Protein AF-A0A376YKT1-F1 (afdb_monomer)

Organism: Escherichia coli (NCBI:txid562)

pLDDT: mean 90.9, std 5.09, range [64.75, 98.0]

Radius of gyration: 18.44 Å; Cα contacts (8 Å, |Δi|>4): 113; chains: 1; bounding box: 49×29×47 Å

Secondary structure (DSSP, 8-state):
-PEEEEETTEEEEE---TTSSSS-HHHHHHHHHT-SSSS-S---------SS-EE---SBTTS-SS------PPPP-PPPPGGGHHHHHHHHHHHHHHHHHHHHHHHHHHHHHHHHHHH-

Solvent-accessible surface area (backbone atoms only — not comparable to full-atom values): 7480 Å² total; per-residue (Å²): 66,42,34,76,36,87,48,94,59,29,56,17,35,29,51,40,60,67,91,73,29,72,55,64,56,64,62,53,50,50,52,45,53,61,29,54,93,90,55,59,71,52,84,76,81,87,89,85,82,61,83,89,42,71,46,71,54,85,57,50,80,87,58,62,100,80,64,88,81,76,91,74,79,83,86,81,81,80,80,68,58,81,94,43,39,70,60,50,56,53,48,55,52,52,50,52,53,49,38,53,52,50,52,52,52,46,51,50,51,53,52,52,52,53,53,51,66,74,76,106

Structure (mmCIF, N/CA/C/O backbone):
data_AF-A0A376YKT1-F1
#
_entry.id   AF-A0A376YKT1-F1
#
loop_
_atom_si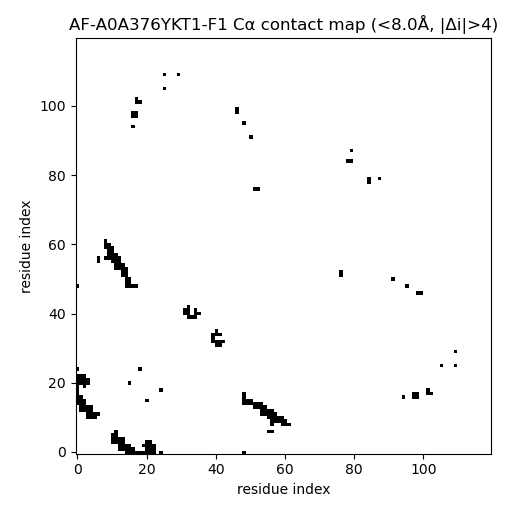te.group_PDB
_atom_site.id
_atom_site.type_symbol
_atom_site.label_atom_id
_atom_site.label_alt_id
_atom_site.label_comp_id
_atom_site.label_asym_id
_atom_site.label_entity_id
_atom_site.label_seq_id
_atom_site.pdbx_PDB_ins_code
_atom_site.Cartn_x
_atom_site.Cartn_y
_atom_site.Cartn_z
_atom_site.occupancy
_atom_site.B_iso_or_equiv
_atom_site.auth_seq_id
_atom_site.auth_comp_id
_atom_site.auth_asym_id
_atom_site.auth_atom_id
_atom_site.pdbx_PDB_model_num
ATOM 1 N N . MET A 1 1 ? 1.817 3.657 -1.345 1.00 64.75 1 MET A N 1
ATOM 2 C CA . MET A 1 1 ? 0.581 3.108 -1.975 1.00 64.75 1 MET A CA 1
ATOM 3 C C . MET A 1 1 ? 0.350 3.832 -3.285 1.00 64.75 1 MET A C 1
ATOM 5 O O . MET A 1 1 ? 0.487 5.041 -3.249 1.00 64.75 1 MET A O 1
ATOM 9 N N . PRO A 1 2 ? 0.062 3.150 -4.402 1.00 83.06 2 PRO A N 1
ATOM 10 C CA . PRO A 1 2 ? 0.550 3.561 -5.716 1.00 83.06 2 PRO A CA 1
ATOM 11 C C . PRO A 1 2 ? -0.113 4.815 -6.308 1.00 83.06 2 PRO A C 1
ATOM 13 O O . PRO A 1 2 ? -1.249 5.160 -5.980 1.00 83.06 2 PRO A O 1
ATOM 16 N N . LEU A 1 3 ? 0.622 5.465 -7.211 1.00 90.56 3 LEU A N 1
ATOM 17 C CA . LEU A 1 3 ? 0.141 6.518 -8.106 1.00 90.56 3 LEU A CA 1
ATOM 18 C C . LEU A 1 3 ? -0.480 5.879 -9.347 1.00 90.56 3 LEU A C 1
ATOM 20 O O . LEU A 1 3 ? 0.170 5.069 -10.014 1.00 90.56 3 LEU A O 1
ATOM 24 N N . ILE A 1 4 ? -1.712 6.253 -9.670 1.00 92.06 4 ILE A N 1
ATOM 25 C CA . ILE A 1 4 ? -2.433 5.767 -10.844 1.00 92.06 4 ILE A CA 1
ATOM 26 C C . ILE A 1 4 ? -1.914 6.498 -12.081 1.00 92.06 4 ILE A C 1
ATOM 28 O O . ILE A 1 4 ? -1.838 7.726 -12.133 1.00 92.06 4 ILE A O 1
ATOM 32 N N . VAL A 1 5 ? -1.582 5.730 -13.114 1.00 92.62 5 VAL A N 1
ATOM 33 C CA . VAL A 1 5 ? -1.104 6.245 -14.396 1.00 92.62 5 VAL A CA 1
ATOM 34 C C . VAL A 1 5 ? -2.133 5.909 -15.463 1.00 92.62 5 VAL A C 1
ATOM 36 O O . VAL A 1 5 ? -2.469 4.746 -15.674 1.00 92.62 5 VAL A O 1
ATOM 39 N N . LYS A 1 6 ? -2.640 6.937 -16.150 1.00 92.19 6 LYS A N 1
ATOM 40 C CA . LYS A 1 6 ? -3.490 6.731 -17.325 1.00 92.19 6 LYS A CA 1
ATOM 41 C C . LYS A 1 6 ? -2.645 6.208 -18.476 1.00 92.19 6 LYS A C 1
ATOM 43 O O . LYS A 1 6 ? -1.661 6.840 -18.857 1.00 92.19 6 LYS A O 1
ATOM 48 N N . GLU A 1 7 ? -3.072 5.092 -19.039 1.00 91.12 7 GLU A N 1
ATOM 49 C CA . GLU A 1 7 ? -2.452 4.462 -20.197 1.00 91.12 7 GLU A CA 1
ATOM 50 C C . GLU A 1 7 ? -3.487 4.288 -21.305 1.00 91.12 7 GLU A C 1
ATOM 52 O O . GLU A 1 7 ? -4.664 4.619 -21.145 1.00 91.12 7 GLU A O 1
ATOM 57 N N . GLN A 1 8 ? -3.050 3.817 -22.470 1.00 90.50 8 GLN A N 1
ATOM 58 C CA . GLN A 1 8 ? -3.960 3.600 -23.584 1.00 90.50 8 GLN A CA 1
ATOM 59 C C . GLN A 1 8 ? -4.962 2.492 -23.232 1.00 90.50 8 GLN A C 1
ATOM 61 O O . GLN A 1 8 ? -4.596 1.324 -23.150 1.00 90.50 8 GLN A O 1
ATOM 66 N N . GLY A 1 9 ? -6.224 2.881 -23.040 1.00 88.88 9 GLY A N 1
ATOM 67 C CA . GLY A 1 9 ? -7.338 1.967 -22.795 1.00 88.88 9 GLY A CA 1
ATOM 68 C C . GLY A 1 9 ? -7.410 1.392 -21.380 1.00 88.88 9 GLY A C 1
ATOM 69 O O . GLY A 1 9 ? -8.208 0.490 -21.170 1.00 88.88 9 GLY A O 1
ATOM 70 N N . GLY A 1 10 ? -6.609 1.865 -20.418 1.00 91.75 10 GLY A N 1
ATOM 71 C CA . GLY A 1 10 ? -6.612 1.319 -19.058 1.00 91.75 10 GLY A CA 1
ATOM 72 C C . GLY A 1 10 ? -5.809 2.132 -18.040 1.00 91.75 10 GLY A C 1
ATOM 73 O O . GLY A 1 10 ? -5.330 3.236 -18.317 1.00 91.75 10 GLY A O 1
ATOM 74 N N . LEU A 1 11 ? -5.671 1.575 -16.833 1.00 91.62 11 LEU A N 1
ATOM 75 C CA . LEU A 1 11 ? -4.965 2.199 -15.711 1.00 91.62 11 LEU A CA 1
ATOM 76 C C . LEU A 1 11 ? -3.780 1.335 -15.270 1.00 91.62 11 LEU A C 1
ATOM 78 O O . LEU A 1 11 ? -3.964 0.236 -14.746 1.00 91.62 11 LEU A O 1
ATOM 82 N N . GLY A 1 12 ? -2.573 1.857 -15.471 1.00 91.88 12 GLY A N 1
ATOM 83 C CA . GLY A 1 12 ? -1.356 1.348 -14.851 1.00 91.88 12 GLY A CA 1
ATOM 84 C C . GLY A 1 12 ? -1.114 2.012 -13.500 1.00 91.88 12 GLY A C 1
ATOM 85 O O . GLY A 1 12 ? -1.881 2.872 -13.048 1.00 91.88 12 GLY A O 1
ATOM 86 N N . HIS A 1 13 ? -0.027 1.636 -12.836 1.00 91.50 13 HIS A N 1
ATOM 87 C CA . HIS A 1 13 ? 0.363 2.274 -11.591 1.00 91.50 13 HIS A CA 1
ATOM 88 C C . HIS A 1 13 ? 1.868 2.242 -11.333 1.00 91.50 13 HIS A C 1
ATOM 90 O O . HIS A 1 13 ? 2.598 1.376 -11.810 1.00 91.50 13 HIS A O 1
ATOM 96 N N . LYS A 1 14 ? 2.334 3.210 -10.545 1.00 90.81 14 LYS A N 1
ATOM 97 C CA . LYS A 1 14 ? 3.717 3.294 -10.064 1.00 90.81 14 LYS A CA 1
ATOM 98 C C . LYS A 1 14 ? 3.737 3.228 -8.553 1.00 90.81 14 LYS A C 1
ATOM 100 O O . LYS A 1 14 ? 2.876 3.816 -7.894 1.00 90.81 14 LYS A O 1
ATOM 105 N N . ALA A 1 15 ? 4.730 2.549 -7.999 1.00 88.19 15 ALA A N 1
ATOM 106 C CA . ALA A 1 15 ? 4.967 2.632 -6.574 1.00 88.19 15 ALA A CA 1
ATOM 107 C C . ALA A 1 15 ? 5.354 4.061 -6.182 1.00 88.19 15 ALA A C 1
ATOM 109 O O . ALA A 1 15 ? 5.986 4.806 -6.934 1.00 88.19 15 ALA A O 1
ATOM 110 N N . CYS A 1 16 ? 4.924 4.453 -4.991 1.00 88.38 16 CYS A N 1
ATOM 111 C CA . CYS A 1 16 ? 5.271 5.728 -4.399 1.00 88.38 16 CYS A CA 1
ATOM 112 C C . CYS A 1 16 ? 5.225 5.621 -2.877 1.00 88.38 16 CYS A C 1
ATOM 114 O O . CYS A 1 16 ? 4.568 4.732 -2.313 1.00 88.38 16 CYS A O 1
ATOM 116 N N . ILE A 1 17 ? 5.867 6.598 -2.243 1.00 90.38 17 ILE A N 1
ATOM 117 C CA . ILE A 1 17 ? 5.936 6.734 -0.791 1.00 90.38 17 ILE A CA 1
ATOM 118 C C . ILE A 1 17 ? 4.526 6.837 -0.198 1.00 90.38 17 ILE A C 1
ATOM 120 O O . ILE A 1 17 ? 3.631 7.471 -0.774 1.00 90.38 17 ILE A O 1
ATOM 124 N N . SER A 1 18 ? 4.312 6.213 0.961 1.00 90.12 18 SER A N 1
ATOM 125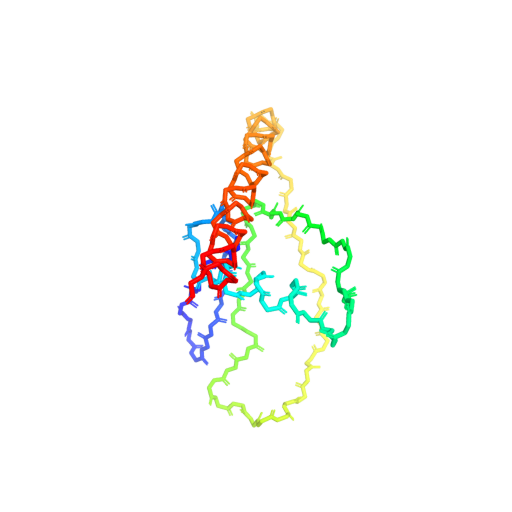 C CA . SER A 1 18 ? 3.058 6.331 1.710 1.00 90.12 18 SER A CA 1
ATOM 126 C C . SER A 1 18 ? 2.625 7.784 1.907 1.00 90.12 18 SER A C 1
ATOM 128 O O . SER A 1 18 ? 3.406 8.654 2.290 1.00 90.12 18 SER A O 1
ATOM 130 N N . GLY A 1 19 ? 1.343 8.037 1.638 1.00 87.81 19 GLY A N 1
ATOM 131 C CA . GLY A 1 19 ? 0.734 9.365 1.704 1.00 87.81 19 GLY A CA 1
ATOM 132 C C . GLY A 1 19 ? 0.859 10.216 0.438 1.00 87.81 19 GLY A C 1
ATOM 133 O O . GLY A 1 19 ? 0.310 11.312 0.430 1.00 87.81 19 GLY A O 1
ATOM 134 N N . GLN A 1 20 ? 1.544 9.746 -0.612 1.00 90.31 20 GLN A N 1
ATOM 135 C CA . GLN A 1 20 ? 1.711 10.505 -1.863 1.00 90.31 20 GLN A CA 1
ATOM 136 C C . GLN A 1 20 ? 0.939 9.946 -3.064 1.00 90.31 20 GLN A C 1
ATOM 138 O O . GLN A 1 20 ? 0.915 10.596 -4.104 1.00 90.31 20 GLN A O 1
ATOM 143 N N . GLY A 1 21 ? 0.351 8.756 -2.949 1.00 90.19 21 GLY A N 1
ATOM 144 C CA . GLY A 1 21 ? -0.399 8.136 -4.041 1.00 90.19 21 GLY A CA 1
ATOM 145 C C . GLY A 1 21 ? -1.899 8.364 -3.964 1.00 90.19 21 GLY A C 1
ATOM 146 O O . GLY A 1 21 ? -2.402 9.044 -3.070 1.00 90.19 21 GLY A O 1
ATOM 147 N N . ASP A 1 22 ? -2.614 7.731 -4.888 1.00 91.81 22 ASP A N 1
ATOM 148 C CA . ASP A 1 22 ? -4.050 7.955 -5.089 1.00 91.81 22 ASP A CA 1
ATOM 149 C C . ASP A 1 22 ? -4.932 7.019 -4.254 1.00 91.81 22 ASP A C 1
ATOM 151 O O . ASP A 1 22 ? -6.154 7.167 -4.205 1.00 91.81 22 ASP A O 1
ATOM 155 N N . MET A 1 23 ? -4.334 6.031 -3.584 1.00 88.31 23 MET A N 1
ATOM 156 C CA . MET A 1 23 ? -5.090 5.107 -2.747 1.00 88.31 23 MET A CA 1
ATOM 157 C C . MET A 1 23 ? -5.693 5.838 -1.535 1.00 88.31 23 MET A C 1
ATOM 159 O O . MET A 1 23 ? -4.950 6.481 -0.786 1.00 88.31 23 MET A O 1
ATOM 163 N N . PRO A 1 24 ? -6.996 5.657 -1.241 1.00 92.88 24 PRO A N 1
ATOM 164 C CA . PRO A 1 24 ? -7.633 6.199 -0.043 1.00 92.88 24 PRO A CA 1
ATOM 165 C C . PRO A 1 24 ? -7.230 5.392 1.206 1.00 92.88 24 PRO A C 1
ATOM 167 O O . PRO A 1 24 ? -8.047 4.716 1.831 1.00 92.88 24 PRO A O 1
ATOM 170 N N . PHE A 1 25 ? -5.946 5.449 1.570 1.00 92.62 25 PHE A N 1
ATOM 171 C CA . PHE A 1 25 ? -5.313 4.545 2.533 1.00 92.62 25 PHE A CA 1
ATOM 172 C C . PHE A 1 25 ? -5.988 4.554 3.907 1.00 92.62 25 PHE A C 1
ATOM 174 O O . PHE A 1 25 ? -6.272 3.493 4.453 1.00 92.62 25 PHE A O 1
ATOM 181 N N . LYS A 1 26 ? -6.308 5.737 4.447 1.00 95.00 26 LYS A N 1
ATOM 182 C CA . LYS A 1 26 ? -7.019 5.854 5.727 1.00 95.00 26 LYS A CA 1
ATOM 183 C C . LYS A 1 26 ? -8.375 5.151 5.682 1.00 95.00 26 LYS A C 1
ATOM 185 O O . LYS A 1 26 ? -8.669 4.379 6.581 1.00 95.00 26 LYS A O 1
ATOM 190 N N . ALA A 1 27 ? -9.175 5.393 4.642 1.00 95.62 27 ALA A N 1
ATOM 191 C CA . ALA A 1 27 ? -10.495 4.780 4.518 1.00 95.62 27 ALA A CA 1
ATOM 192 C C . ALA A 1 27 ? -10.391 3.254 4.395 1.00 95.62 27 ALA A C 1
ATOM 194 O O . ALA A 1 27 ? -11.110 2.535 5.080 1.00 95.62 27 ALA A O 1
ATOM 195 N N . LEU A 1 28 ? -9.460 2.761 3.571 1.00 93.75 28 LEU A N 1
ATOM 196 C CA . LEU A 1 28 ? -9.184 1.330 3.446 1.00 93.75 28 LEU A CA 1
ATOM 197 C C . LEU A 1 28 ? -8.794 0.715 4.797 1.00 93.75 28 LEU A C 1
ATOM 199 O O . LEU A 1 28 ? -9.387 -0.276 5.213 1.00 93.75 28 LEU A O 1
ATOM 203 N N . LEU A 1 29 ? -7.826 1.316 5.493 1.00 93.25 29 LEU A N 1
ATOM 204 C CA . LEU A 1 29 ? -7.345 0.821 6.779 1.00 93.25 29 LEU A CA 1
ATOM 205 C C . LEU A 1 29 ? -8.445 0.850 7.849 1.00 93.25 29 LEU A C 1
ATOM 207 O O . LEU A 1 29 ? -8.5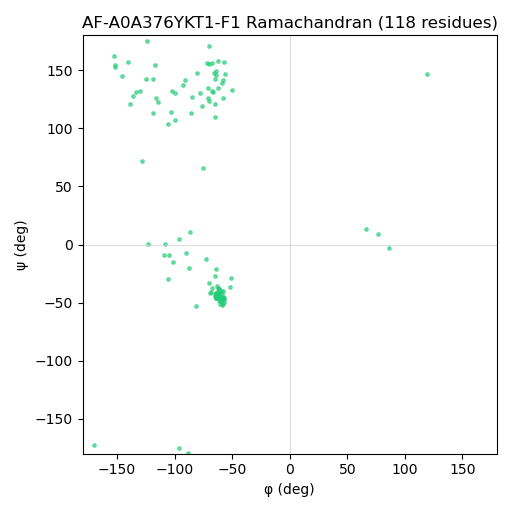73 -0.115 8.595 1.00 93.25 29 LEU A O 1
ATOM 211 N N . THR A 1 30 ? -9.271 1.901 7.895 1.00 94.44 30 THR A N 1
ATOM 212 C CA . THR A 1 30 ? -10.443 1.957 8.781 1.00 94.44 30 THR A CA 1
ATOM 213 C C . THR A 1 30 ? -11.386 0.787 8.518 1.00 94.44 30 THR A C 1
ATOM 215 O O . THR A 1 30 ? -11.747 0.088 9.459 1.00 94.44 30 THR A O 1
ATOM 218 N N . HIS A 1 31 ? -11.748 0.527 7.257 1.00 94.25 31 HIS A N 1
ATOM 219 C CA . HIS A 1 31 ? -12.637 -0.589 6.925 1.00 94.25 31 HIS A CA 1
ATOM 220 C C . HIS A 1 31 ? -12.038 -1.951 7.292 1.00 94.25 31 HIS A C 1
ATOM 222 O O . HIS A 1 31 ? -12.769 -2.812 7.761 1.00 94.25 31 HIS A O 1
ATOM 228 N N . LEU A 1 32 ? -10.727 -2.147 7.115 1.00 93.44 32 LEU A N 1
ATOM 229 C CA . LEU A 1 32 ? -10.053 -3.393 7.496 1.00 93.44 32 LEU A CA 1
ATOM 230 C C . LEU A 1 32 ? -10.010 -3.597 9.015 1.00 93.44 32 LEU A C 1
ATOM 232 O O . LEU A 1 32 ? -10.217 -4.710 9.484 1.00 93.44 32 LEU A O 1
ATOM 236 N N . ILE A 1 33 ? -9.747 -2.539 9.787 1.00 91.38 33 ILE A N 1
ATOM 237 C CA . ILE A 1 33 ? -9.726 -2.601 11.259 1.00 91.38 33 ILE A CA 1
ATOM 238 C C . ILE A 1 33 ? -11.127 -2.868 11.815 1.00 91.38 33 ILE A C 1
ATOM 240 O O . ILE A 1 33 ? -11.271 -3.594 12.794 1.00 91.38 33 ILE A O 1
ATOM 244 N N . CYS A 1 34 ? -12.148 -2.286 11.189 1.00 92.38 34 CYS A N 1
ATOM 245 C CA . CYS A 1 34 ? -13.553 -2.499 11.525 1.00 92.38 34 CYS A CA 1
ATOM 246 C C . CYS A 1 34 ? -14.159 -3.719 10.814 1.00 92.38 34 CYS A C 1
ATOM 248 O O . CYS A 1 34 ? -15.378 -3.872 10.809 1.00 92.38 34 CYS A O 1
ATOM 250 N N . LEU A 1 35 ? -13.337 -4.559 10.180 1.00 93.50 35 LEU A N 1
ATOM 251 C CA . LEU A 1 35 ? -13.803 -5.800 9.584 1.00 93.50 35 LEU A CA 1
ATOM 252 C C . LEU A 1 35 ? -14.029 -6.820 10.704 1.00 93.50 35 LEU A C 1
ATOM 254 O O . LEU A 1 35 ? -13.080 -7.167 11.404 1.00 93.50 35 LEU A O 1
ATOM 258 N N . GLY A 1 36 ? -15.261 -7.299 10.846 1.00 92.81 36 GLY A N 1
ATOM 259 C CA . GLY A 1 36 ? -15.686 -8.219 11.904 1.00 92.81 36 GLY A CA 1
ATOM 260 C C . GLY A 1 36 ? -16.781 -7.607 12.780 1.00 92.81 36 GLY A C 1
ATOM 261 O O . GLY A 1 36 ? -16.823 -6.393 12.965 1.00 92.81 36 GLY A O 1
ATOM 262 N N . ASP A 1 37 ? -17.689 -8.448 13.278 1.00 90.69 37 ASP A N 1
ATOM 263 C CA . ASP A 1 37 ? -18.868 -7.993 14.026 1.00 90.69 37 ASP A CA 1
ATOM 264 C C . ASP A 1 37 ? -18.531 -7.693 15.498 1.00 90.69 37 ASP A C 1
ATOM 266 O O . ASP A 1 37 ? -18.786 -6.592 15.985 1.00 90.69 37 ASP A O 1
ATOM 270 N N . ASP A 1 38 ? -17.916 -8.657 16.193 1.00 92.56 38 ASP A N 1
ATOM 271 C CA . ASP A 1 38 ? -17.591 -8.558 17.626 1.00 92.56 38 ASP A CA 1
ATOM 272 C C . ASP A 1 38 ? -16.094 -8.320 17.894 1.00 92.56 38 ASP A C 1
ATOM 274 O O . ASP A 1 38 ? -15.715 -7.713 18.899 1.00 92.56 38 ASP A O 1
ATOM 278 N N . GLU A 1 39 ? -15.227 -8.807 17.004 1.00 90.50 39 GLU A N 1
ATOM 279 C CA . GLU A 1 39 ? -13.771 -8.738 17.132 1.00 90.50 39 GLU A CA 1
ATOM 280 C C . GLU A 1 39 ? -13.095 -8.444 15.782 1.00 90.50 39 GLU A C 1
ATOM 282 O O . GLU A 1 39 ? -13.672 -8.735 14.732 1.00 90.50 39 GLU A O 1
ATOM 287 N N . PRO A 1 40 ? -11.866 -7.887 15.775 1.00 89.12 40 PRO A N 1
ATOM 288 C CA . PRO A 1 40 ? -11.160 -7.601 14.533 1.00 89.12 40 PRO A CA 1
ATOM 289 C C . PRO A 1 40 ? -10.821 -8.885 13.771 1.00 89.12 40 PRO A C 1
ATOM 291 O O . PRO A 1 40 ? -10.051 -9.721 14.243 1.00 89.12 40 PRO A O 1
ATOM 294 N N . GLN A 1 41 ? -11.314 -9.001 12.542 1.00 94.31 41 GLN A N 1
ATOM 295 C CA . GLN A 1 41 ? -10.941 -10.070 11.618 1.00 94.31 41 GLN A CA 1
ATOM 296 C C . GLN A 1 41 ? -9.496 -9.902 11.119 1.00 94.31 41 GLN A C 1
ATOM 298 O O . GLN A 1 41 ? -8.792 -10.885 10.883 1.00 94.31 41 GLN A O 1
ATOM 303 N N . VAL A 1 42 ? -9.033 -8.656 10.964 1.00 91.12 42 VAL A N 1
ATOM 304 C CA . VAL A 1 42 ? -7.648 -8.337 10.591 1.00 91.12 42 VAL A CA 1
ATOM 305 C C . VAL A 1 42 ? -6.867 -7.945 11.841 1.00 91.12 42 VAL A C 1
ATOM 307 O O . VAL A 1 42 ? -7.033 -6.856 12.385 1.00 91.12 42 VAL A O 1
ATOM 310 N N . THR A 1 43 ? -5.979 -8.831 12.289 1.00 89.44 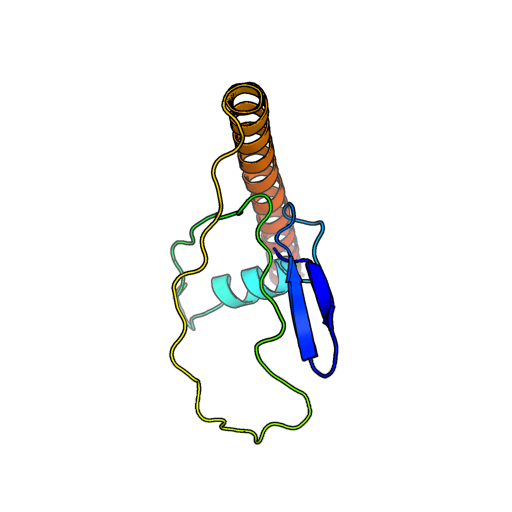43 THR A N 1
ATOM 311 C CA . THR A 1 43 ? -5.189 -8.649 13.522 1.00 89.44 43 THR A CA 1
ATOM 312 C C . THR A 1 43 ? -3.750 -8.197 13.270 1.00 89.44 43 THR A C 1
ATOM 314 O O . THR A 1 43 ? -3.077 -7.721 14.183 1.00 89.44 43 THR A O 1
ATOM 317 N N . ALA A 1 44 ? -3.276 -8.309 12.028 1.00 90.75 44 ALA A N 1
ATOM 318 C CA . ALA A 1 44 ? -1.965 -7.851 11.591 1.00 90.75 44 ALA A CA 1
ATOM 319 C C . ALA A 1 44 ? -1.995 -7.485 10.103 1.00 90.75 44 ALA A C 1
ATOM 321 O O . ALA A 1 44 ? -2.776 -8.039 9.331 1.00 90.75 44 ALA A O 1
ATOM 322 N N . TYR A 1 45 ? -1.115 -6.573 9.699 1.00 88.81 45 TYR A N 1
ATOM 323 C CA . TYR A 1 45 ? -0.858 -6.257 8.298 1.00 88.81 45 TYR A CA 1
ATOM 324 C C . TYR A 1 45 ? 0.616 -5.893 8.109 1.00 88.81 45 TYR A C 1
ATOM 326 O O . TYR A 1 45 ? 1.246 -5.317 8.999 1.00 88.81 45 TYR A O 1
ATOM 334 N N . GLY A 1 46 ? 1.166 -6.275 6.957 1.00 91.12 46 GLY A N 1
ATOM 335 C CA . GLY A 1 46 ? 2.526 -5.935 6.552 1.00 91.12 46 GLY A CA 1
ATOM 336 C C . GLY A 1 46 ? 2.599 -4.524 5.977 1.00 91.12 46 GLY A C 1
ATOM 337 O O . GLY A 1 46 ? 1.648 -4.042 5.362 1.00 91.12 46 GLY A O 1
ATOM 338 N N . LEU A 1 47 ? 3.735 -3.866 6.191 1.00 91.12 47 LEU A N 1
ATOM 339 C CA . LEU A 1 47 ? 4.076 -2.614 5.530 1.00 91.12 47 LEU A CA 1
ATOM 340 C C . LEU A 1 47 ? 5.080 -2.924 4.429 1.00 91.12 47 LEU A C 1
ATOM 342 O O . LEU A 1 47 ? 6.194 -3.352 4.721 1.00 91.12 47 LEU A O 1
ATOM 346 N N . GLU A 1 48 ? 4.664 -2.729 3.183 1.00 88.44 48 GLU A N 1
ATOM 347 C CA . GLU A 1 48 ? 5.492 -2.986 2.009 1.00 88.44 48 GLU A CA 1
ATOM 348 C C . GLU A 1 48 ? 5.463 -1.767 1.090 1.00 88.44 48 GLU A C 1
ATOM 350 O O . GLU A 1 48 ? 4.406 -1.188 0.827 1.00 88.44 48 GLU A O 1
ATOM 355 N N . GLU A 1 49 ? 6.642 -1.347 0.645 1.00 87.06 49 GLU A N 1
ATOM 356 C CA . GLU A 1 49 ? 6.840 -0.312 -0.363 1.00 87.06 49 GLU A CA 1
ATOM 357 C C . GLU A 1 49 ? 7.965 -0.758 -1.291 1.00 87.06 49 GLU A C 1
ATOM 359 O O . GLU A 1 49 ? 9.090 -0.991 -0.853 1.00 87.06 49 GLU A O 1
ATOM 364 N N . GLU A 1 50 ? 7.655 -0.872 -2.579 1.00 83.12 50 GLU A N 1
ATOM 365 C CA . G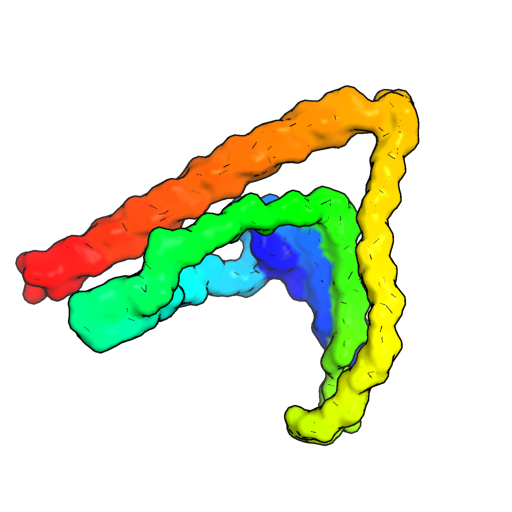LU A 1 50 ? 8.657 -1.136 -3.602 1.00 83.12 50 GLU A CA 1
ATOM 366 C C . GLU A 1 50 ? 9.208 0.175 -4.163 1.00 83.12 50 GLU A C 1
ATOM 368 O O . GLU A 1 50 ? 8.477 1.145 -4.373 1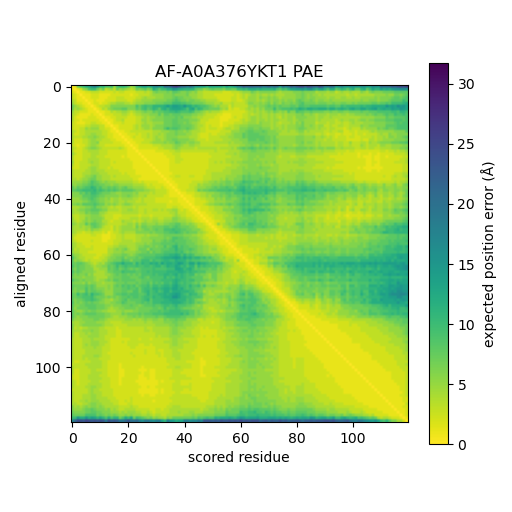.00 83.12 50 GLU A O 1
ATOM 373 N N . VAL A 1 51 ? 10.510 0.203 -4.436 1.00 82.62 51 VAL A N 1
ATOM 374 C CA . VAL A 1 51 ? 11.177 1.364 -5.029 1.00 82.62 51 VAL A CA 1
ATOM 375 C C . VAL A 1 51 ? 11.343 1.125 -6.526 1.00 82.62 51 VAL A C 1
ATOM 377 O O . VAL A 1 51 ? 11.833 0.076 -6.940 1.00 82.62 51 VAL A O 1
ATOM 380 N N . ASP A 1 52 ? 10.944 2.119 -7.321 1.00 81.06 52 ASP A N 1
ATOM 381 C CA . ASP A 1 52 ? 10.987 2.123 -8.792 1.00 81.06 52 ASP A CA 1
ATOM 382 C C . ASP A 1 52 ? 10.057 1.105 -9.481 1.00 81.06 52 ASP A C 1
ATOM 384 O O . ASP A 1 52 ? 10.151 0.894 -10.691 1.00 81.06 52 ASP A O 1
ATOM 388 N N . TYR A 1 53 ? 9.111 0.515 -8.743 1.00 86.25 53 TYR A N 1
ATOM 389 C CA . TYR A 1 53 ? 8.139 -0.412 -9.317 1.00 86.25 53 TYR A CA 1
ATOM 390 C C . TYR A 1 53 ? 7.122 0.301 -10.215 1.00 86.25 53 TYR A C 1
ATOM 392 O O . TYR A 1 53 ? 6.525 1.323 -9.854 1.00 86.25 53 TYR A O 1
ATOM 400 N N . TYR A 1 54 ? 6.888 -0.292 -11.381 1.00 88.25 54 TYR A N 1
ATOM 401 C CA . TYR A 1 54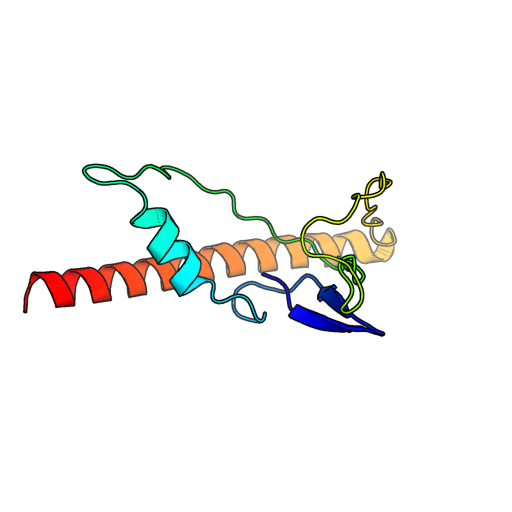 ? 5.855 0.096 -12.327 1.00 88.25 54 TYR A CA 1
ATOM 402 C C . TYR A 1 54 ? 5.105 -1.148 -12.797 1.00 88.25 54 TYR A C 1
ATOM 404 O O . TYR A 1 54 ? 5.712 -2.128 -13.228 1.00 88.25 54 TYR A O 1
ATOM 412 N N . ALA A 1 55 ? 3.779 -1.068 -12.760 1.00 88.44 55 ALA A N 1
ATOM 413 C CA . ALA A 1 55 ? 2.885 -2.046 -13.348 1.00 88.44 55 ALA A CA 1
ATOM 414 C C . ALA A 1 55 ? 2.072 -1.381 -14.467 1.00 88.44 55 ALA A C 1
ATOM 416 O O . ALA A 1 55 ? 1.417 -0.365 -14.211 1.00 88.44 55 ALA A O 1
ATOM 417 N N . PRO A 1 56 ? 2.071 -1.942 -15.687 1.00 89.50 56 PRO A N 1
ATOM 418 C CA . PRO A 1 56 ? 1.254 -1.425 -16.777 1.00 89.50 56 PRO A CA 1
ATOM 419 C C . PRO A 1 56 ? -0.236 -1.687 -16.540 1.00 89.50 56 PRO A C 1
ATOM 421 O O . PRO A 1 56 ? -0.630 -2.434 -15.636 1.00 89.50 56 PRO A O 1
ATOM 424 N N . ALA A 1 57 ? -1.072 -1.093 -17.389 1.00 90.56 57 ALA A N 1
ATOM 425 C CA . ALA A 1 57 ? -2.481 -1.434 -17.447 1.00 90.56 57 ALA A CA 1
ATOM 426 C C . ALA A 1 57 ? -2.661 -2.928 -17.757 1.00 90.56 57 ALA A C 1
ATOM 428 O O . ALA A 1 57 ? -2.132 -3.473 -18.725 1.00 90.56 57 ALA A O 1
ATOM 429 N N . PHE A 1 58 ? -3.424 -3.590 -16.894 1.00 87.00 58 PHE A N 1
ATOM 430 C CA . PHE A 1 58 ? -3.713 -5.022 -16.974 1.00 87.00 58 PHE A CA 1
ATOM 431 C C . PHE A 1 58 ? -5.207 -5.333 -17.044 1.00 87.00 58 PHE A C 1
ATOM 433 O O . PHE A 1 58 ? -5.586 -6.506 -17.051 1.00 87.00 58 PHE A O 1
ATOM 440 N N . ARG A 1 59 ? -6.015 -4.276 -17.030 1.00 87.62 59 ARG A N 1
ATOM 441 C CA . ARG A 1 59 ? -7.457 -4.263 -17.191 1.00 87.62 59 ARG A CA 1
ATOM 442 C C . ARG A 1 59 ? -7.766 -3.115 -18.140 1.00 87.62 59 ARG A C 1
ATOM 444 O O . ARG A 1 59 ? -7.292 -2.000 -17.891 1.00 87.62 59 ARG A O 1
ATOM 451 N N . PHE A 1 60 ? -8.522 -3.396 -19.189 1.00 90.00 60 PHE A N 1
ATOM 452 C CA . PHE A 1 60 ? -8.826 -2.426 -20.234 1.00 90.00 60 PHE A CA 1
ATOM 453 C C . PHE A 1 60 ? -10.325 -2.130 -20.308 1.00 90.00 60 PHE A C 1
ATOM 455 O O . PHE A 1 60 ? -11.158 -2.920 -19.866 1.00 90.00 60 PHE A O 1
ATOM 462 N N . GLU A 1 61 ? -10.65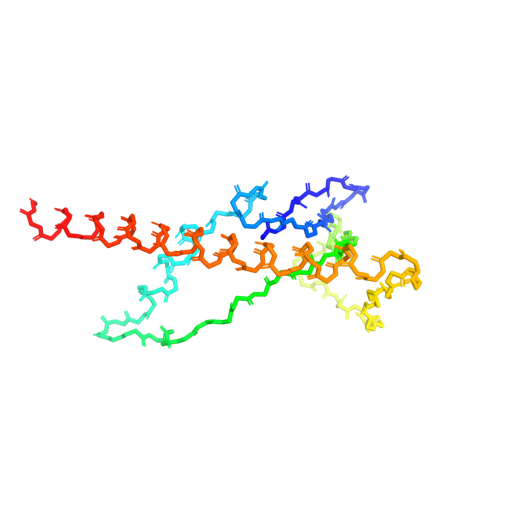8 -0.944 -20.814 1.00 89.81 61 GLU A N 1
ATOM 463 C CA . GLU A 1 61 ? -12.029 -0.424 -20.891 1.00 89.81 61 GLU A CA 1
ATOM 464 C C . GLU A 1 61 ? -12.944 -1.257 -21.804 1.00 89.81 61 GLU A C 1
ATOM 466 O O . GLU A 1 61 ? -14.163 -1.195 -21.665 1.00 89.81 61 GLU A O 1
ATOM 471 N N . ASP A 1 62 ? -12.371 -2.028 -22.729 1.00 91.12 62 ASP A N 1
ATOM 472 C CA . ASP A 1 62 ? -13.072 -2.850 -23.716 1.00 91.12 62 ASP A CA 1
ATOM 473 C C . ASP A 1 62 ? -13.244 -4.321 -23.299 1.00 91.12 62 ASP A C 1
ATOM 475 O O . ASP A 1 62 ? -13.757 -5.126 -24.076 1.00 91.12 62 ASP A O 1
ATOM 479 N N . GLU A 1 63 ? -12.846 -4.690 -22.081 1.00 89.38 63 GLU A N 1
ATOM 480 C CA . GLU A 1 63 ? -12.960 -6.062 -21.593 1.00 89.38 63 GLU A CA 1
ATOM 481 C C . GLU A 1 63 ? -14.276 -6.322 -20.829 1.00 89.38 63 GLU A C 1
ATOM 483 O O . GLU A 1 63 ? -14.657 -5.561 -19.939 1.00 89.38 63 GLU A O 1
ATOM 488 N N . ASP A 1 64 ? -14.913 -7.471 -21.091 1.00 91.06 64 ASP A N 1
ATOM 489 C CA . ASP A 1 64 ? -16.115 -7.950 -20.382 1.00 91.06 64 ASP A CA 1
ATOM 490 C C . ASP A 1 64 ? -15.904 -8.068 -18.865 1.00 91.06 64 ASP A C 1
ATOM 492 O O . ASP A 1 64 ? -14.780 -8.289 -18.416 1.00 91.06 64 ASP A O 1
ATOM 496 N N . ASP A 1 65 ? -16.982 -8.022 -18.070 1.00 89.94 65 ASP A N 1
ATOM 497 C CA . ASP A 1 65 ? -16.967 -8.054 -16.591 1.00 89.94 65 ASP A CA 1
ATOM 498 C C . ASP A 1 65 ? -16.154 -9.205 -15.971 1.00 89.94 65 ASP A C 1
ATOM 500 O O . ASP A 1 65 ? -15.624 -9.070 -14.868 1.00 89.94 65 ASP A O 1
ATOM 504 N N . ASN A 1 66 ? -16.049 -10.338 -16.670 1.00 90.31 66 ASN A N 1
ATOM 505 C CA . ASN A 1 66 ? -15.302 -11.512 -16.226 1.00 90.31 66 ASN A CA 1
ATOM 506 C C . ASN A 1 66 ? -14.324 -11.975 -17.319 1.00 90.31 66 ASN A C 1
ATOM 508 O O . ASN A 1 66 ? -14.576 -12.987 -17.984 1.00 90.31 66 ASN A O 1
ATOM 512 N N . PRO A 1 67 ? -13.232 -11.227 -17.554 1.00 89.50 67 PRO A N 1
ATOM 513 C CA . PRO A 1 67 ? -12.279 -11.555 -18.603 1.00 89.50 67 PRO A CA 1
ATOM 514 C C . PRO A 1 67 ? -11.534 -12.849 -18.263 1.00 89.50 67 PRO A C 1
ATOM 516 O O . PRO A 1 67 ? -11.324 -13.199 -17.098 1.00 89.50 67 PRO A O 1
ATOM 519 N N . TRP A 1 68 ? -11.017 -13.524 -19.284 1.00 88.56 68 TRP A N 1
ATOM 520 C CA . TRP A 1 68 ? -9.965 -14.502 -19.042 1.00 88.56 68 TRP A CA 1
ATOM 521 C C . TRP A 1 68 ? -8.673 -13.776 -18.643 1.00 88.56 68 TRP A C 1
ATOM 523 O O . TRP A 1 68 ? -8.179 -12.935 -19.392 1.00 88.56 68 TRP A O 1
ATOM 533 N N . ILE A 1 69 ? -8.112 -14.104 -17.474 1.00 87.56 69 ILE A N 1
ATOM 534 C CA . ILE A 1 69 ? -6.850 -13.516 -17.007 1.00 87.56 69 ILE A CA 1
ATOM 535 C C . ILE A 1 69 ? -5.681 -14.328 -17.587 1.00 87.56 69 ILE A C 1
ATOM 537 O O . ILE A 1 69 ? -5.505 -15.488 -17.197 1.00 87.56 69 ILE A O 1
ATOM 541 N N . PRO A 1 70 ? -4.860 -13.753 -18.488 1.00 87.31 70 PRO A N 1
ATOM 542 C CA . PRO A 1 70 ? -3.700 -14.449 -19.023 1.00 87.31 70 PRO A CA 1
ATOM 543 C C . PRO A 1 70 ? -2.667 -14.748 -17.943 1.00 87.31 70 PRO A C 1
ATOM 545 O O . PRO A 1 70 ? -2.476 -13.966 -17.011 1.00 87.31 70 PRO A O 1
ATOM 548 N N . TYR A 1 71 ? -1.938 -15.852 -18.119 1.00 88.94 71 TYR A N 1
ATOM 549 C CA . TYR A 1 71 ? -0.739 -16.117 -17.330 1.00 88.94 71 TYR A CA 1
ATOM 550 C C . TYR A 1 71 ? 0.283 -14.990 -17.515 1.00 88.94 71 TYR A C 1
ATOM 552 O O . TYR A 1 71 ? 0.503 -14.516 -18.632 1.00 88.94 71 TYR A O 1
ATOM 560 N N . ARG A 1 72 ? 0.936 -14.589 -16.421 1.00 85.62 72 ARG A N 1
ATOM 561 C CA . ARG A 1 72 ? 1.941 -13.523 -16.411 1.00 85.62 72 ARG A CA 1
ATOM 562 C C . ARG A 1 72 ? 3.243 -14.034 -15.820 1.00 85.62 72 ARG A C 1
ATOM 564 O O . ARG A 1 72 ? 3.243 -14.820 -14.875 1.00 85.62 72 ARG A O 1
ATOM 571 N N . GLN A 1 73 ? 4.347 -13.577 -16.397 1.00 86.00 73 GLN A N 1
ATOM 572 C CA . GLN A 1 73 ? 5.660 -13.753 -15.790 1.00 86.00 73 GLN A CA 1
ATOM 573 C C . GLN A 1 73 ? 5.773 -12.868 -14.546 1.00 86.00 73 GLN A C 1
ATOM 575 O O . GLN A 1 73 ? 5.065 -11.867 -14.419 1.00 86.00 73 GLN A O 1
ATOM 580 N N . MET A 1 74 ? 6.649 -13.264 -13.626 1.00 82.88 74 MET A N 1
ATOM 581 C CA . MET A 1 74 ? 6.948 -12.478 -12.434 1.00 82.88 74 MET A CA 1
ATOM 582 C C . MET A 1 74 ? 7.542 -11.128 -12.846 1.00 82.88 74 MET A C 1
ATOM 584 O O . MET A 1 74 ? 8.411 -11.079 -13.716 1.00 82.88 74 MET A O 1
ATOM 588 N N . SER A 1 75 ? 7.070 -10.045 -12.230 1.00 79.12 75 SER A N 1
ATOM 589 C CA . SER A 1 75 ? 7.707 -8.737 -12.376 1.00 79.12 75 SER A CA 1
ATOM 590 C C . SER A 1 75 ? 9.079 -8.765 -11.709 1.00 79.12 75 SER A C 1
ATOM 592 O O . SER A 1 75 ? 9.206 -9.216 -10.572 1.00 79.12 75 SER A O 1
ATOM 594 N N . GLU A 1 76 ? 10.097 -8.271 -12.408 1.00 80.25 76 GLU A N 1
ATOM 595 C CA . GLU A 1 76 ? 11.442 -8.122 -11.861 1.00 80.25 76 GLU A CA 1
ATOM 596 C C . GLU A 1 76 ? 11.697 -6.659 -11.497 1.00 80.25 76 GLU A C 1
ATOM 598 O O . GLU A 1 76 ? 11.464 -5.759 -12.306 1.00 80.25 76 GLU A O 1
ATOM 603 N N . THR A 1 77 ? 12.223 -6.432 -10.294 1.00 77.25 77 THR A N 1
ATOM 604 C CA . THR A 1 77 ? 12.709 -5.119 -9.857 1.00 77.25 77 THR A CA 1
ATOM 605 C C . THR A 1 77 ? 14.238 -5.169 -9.866 1.00 77.25 77 THR A C 1
ATOM 607 O O . THR A 1 77 ? 14.828 -5.813 -8.992 1.00 77.25 77 THR A O 1
ATOM 610 N N . PRO A 1 78 ? 14.907 -4.571 -10.870 1.00 83.19 78 PRO A N 1
ATOM 611 C CA . PRO A 1 78 ? 16.350 -4.692 -11.016 1.00 83.19 78 PRO A CA 1
ATOM 612 C C . PRO A 1 78 ? 17.073 -4.035 -9.839 1.00 83.19 78 PRO A C 1
ATOM 614 O O . PRO A 1 78 ? 16.673 -2.979 -9.343 1.00 83.19 78 PRO A O 1
ATOM 617 N N . LEU A 1 79 ? 18.174 -4.654 -9.409 1.00 86.31 79 LEU A N 1
ATOM 618 C CA . LEU A 1 79 ? 19.066 -4.040 -8.432 1.00 86.31 79 LEU A CA 1
ATOM 619 C C . LEU A 1 79 ? 19.723 -2.786 -9.030 1.00 86.31 79 LEU A C 1
ATOM 621 O O . LEU A 1 79 ? 19.990 -2.750 -10.236 1.00 86.31 79 LEU A O 1
ATOM 625 N N . PRO A 1 80 ? 20.014 -1.765 -8.204 1.00 89.00 80 PRO A N 1
ATOM 626 C CA . PRO A 1 80 ? 20.754 -0.600 -8.668 1.00 89.00 80 PRO A CA 1
ATOM 627 C C . PRO A 1 80 ? 22.161 -1.005 -9.124 1.00 89.00 80 PRO A C 1
ATOM 629 O O . PRO A 1 80 ? 22.721 -2.007 -8.674 1.00 89.00 80 PRO A O 1
ATOM 632 N N . GLU A 1 81 ? 22.780 -0.178 -9.967 1.00 93.44 81 GLU A N 1
ATOM 633 C CA . GLU A 1 81 ? 24.206 -0.321 -10.256 1.00 93.44 81 GLU A CA 1
ATOM 634 C C . GLU A 1 81 ? 25.033 -0.269 -8.961 1.00 93.44 81 GLU A C 1
ATOM 636 O O . GLU A 1 81 ? 24.705 0.476 -8.036 1.00 93.44 81 GLU A O 1
ATOM 641 N N . ASN A 1 82 ? 26.147 -1.010 -8.900 1.00 94.00 82 ASN A N 1
ATOM 642 C CA . ASN A 1 82 ? 26.954 -1.139 -7.677 1.00 94.00 82 ASN A CA 1
ATOM 643 C C . ASN A 1 82 ? 27.345 0.212 -7.054 1.00 94.00 82 ASN A C 1
ATOM 645 O O . ASN A 1 82 ? 27.373 0.344 -5.835 1.00 94.00 82 ASN A O 1
ATOM 649 N N . HIS A 1 83 ? 27.620 1.225 -7.880 1.00 95.88 83 HIS A N 1
ATOM 650 C CA . HIS A 1 83 ? 28.012 2.557 -7.413 1.00 95.88 83 HIS A CA 1
ATOM 651 C C . HIS A 1 83 ? 26.849 3.370 -6.801 1.00 95.88 83 HIS A C 1
ATOM 653 O O . HIS A 1 83 ? 27.086 4.395 -6.165 1.00 95.88 83 HIS A O 1
ATOM 659 N N . LEU A 1 84 ? 25.604 2.914 -6.976 1.00 95.31 84 LEU A N 1
ATOM 660 C CA . LEU A 1 84 ? 24.375 3.506 -6.441 1.00 95.31 84 LEU A CA 1
ATOM 661 C C . LEU A 1 84 ? 23.801 2.713 -5.256 1.00 95.31 84 LEU A C 1
ATOM 663 O O . LEU A 1 84 ? 22.885 3.202 -4.593 1.00 95.31 84 LEU A O 1
ATOM 667 N N . LEU A 1 85 ? 24.327 1.517 -4.964 1.00 93.38 85 LEU A N 1
ATOM 668 C CA . LEU A 1 85 ? 23.778 0.609 -3.953 1.00 93.38 85 LEU A CA 1
ATOM 669 C C . LEU A 1 85 ? 23.681 1.258 -2.564 1.00 93.38 85 LEU A C 1
ATOM 671 O O . LEU A 1 85 ? 22.627 1.213 -1.936 1.00 93.38 85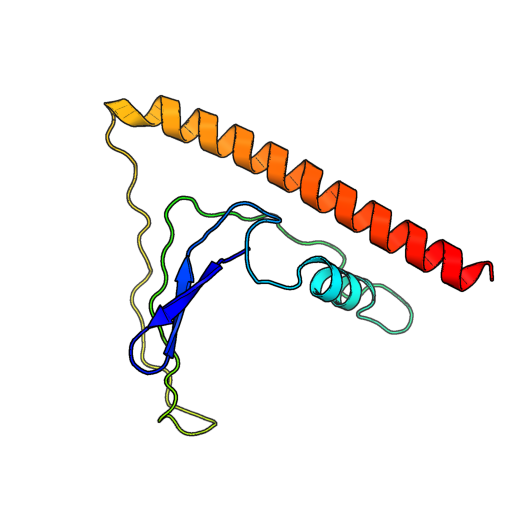 LEU A O 1
ATOM 675 N N . ASP A 1 86 ? 24.738 1.929 -2.108 1.00 95.38 86 ASP A N 1
ATOM 676 C CA . ASP A 1 86 ? 24.744 2.586 -0.793 1.00 95.38 86 ASP A CA 1
ATOM 677 C C . ASP A 1 86 ? 23.707 3.713 -0.693 1.00 95.38 86 ASP A C 1
ATOM 679 O O . ASP A 1 86 ? 23.101 3.932 0.361 1.00 95.38 86 ASP A O 1
ATOM 683 N N . ALA A 1 87 ? 23.498 4.444 -1.791 1.00 94.38 87 ALA A N 1
ATOM 684 C CA . ALA A 1 87 ? 22.482 5.486 -1.858 1.00 94.38 87 ALA A CA 1
ATOM 685 C C . ALA A 1 87 ? 21.075 4.874 -1.823 1.00 94.38 87 ALA A C 1
ATOM 687 O O . ALA A 1 87 ? 20.217 5.365 -1.086 1.00 94.38 87 ALA A O 1
ATOM 688 N N . ARG A 1 88 ? 20.862 3.770 -2.553 1.00 92.69 88 ARG A N 1
ATOM 689 C CA . ARG A 1 88 ? 19.602 3.020 -2.568 1.00 92.69 88 ARG A CA 1
ATOM 690 C C . ARG A 1 88 ? 19.252 2.478 -1.184 1.00 92.69 88 ARG A C 1
ATOM 692 O O . ARG A 1 88 ? 18.167 2.769 -0.698 1.00 92.69 88 ARG A O 1
ATOM 699 N N . LEU A 1 89 ? 20.173 1.787 -0.511 1.00 93.19 89 LEU A N 1
ATOM 700 C CA . LEU A 1 89 ? 19.931 1.214 0.822 1.00 93.19 89 LEU A CA 1
ATOM 701 C C . LEU A 1 89 ? 19.603 2.286 1.871 1.00 93.19 89 LEU A C 1
ATOM 703 O O . LEU A 1 89 ? 18.749 2.090 2.738 1.00 93.19 89 LEU A O 1
ATOM 707 N N . ARG A 1 90 ? 20.272 3.444 1.801 1.00 95.06 90 ARG A N 1
ATOM 708 C CA . ARG A 1 90 ? 19.973 4.572 2.693 1.00 95.06 90 ARG A CA 1
ATOM 709 C C . ARG A 1 90 ? 18.565 5.101 2.455 1.00 95.06 90 ARG A C 1
ATOM 711 O O . ARG A 1 90 ? 17.826 5.290 3.417 1.00 95.06 90 ARG A O 1
ATOM 718 N N . LYS A 1 91 ? 18.204 5.287 1.185 1.00 92.38 91 LYS A N 1
ATOM 719 C CA . LYS A 1 91 ? 16.872 5.732 0.793 1.00 92.38 91 LYS A CA 1
ATOM 720 C C . LYS A 1 91 ? 15.793 4.736 1.226 1.00 92.38 91 LYS A C 1
ATOM 722 O O . LYS A 1 91 ? 14.827 5.154 1.846 1.00 92.38 91 LYS A O 1
ATOM 727 N N . GLU A 1 92 ? 15.984 3.438 0.999 1.00 91.88 92 GLU A N 1
ATOM 728 C CA . GLU A 1 92 ? 15.034 2.393 1.416 1.00 91.88 92 GLU A CA 1
ATOM 729 C C . GLU A 1 92 ? 14.794 2.405 2.931 1.00 91.88 92 GLU A C 1
ATOM 731 O O . GLU A 1 92 ? 13.660 2.292 3.393 1.00 91.88 92 GLU A O 1
ATOM 736 N N . LYS A 1 93 ? 15.848 2.622 3.727 1.00 94.31 93 LYS A N 1
ATOM 737 C CA . LYS A 1 93 ? 15.711 2.779 5.179 1.00 94.31 93 LYS A CA 1
ATOM 738 C C . LYS A 1 93 ? 14.905 4.025 5.555 1.00 94.31 93 LYS A C 1
ATOM 740 O O . LYS A 1 93 ? 14.080 3.965 6.466 1.00 94.31 93 LYS A O 1
ATOM 745 N N . GLU A 1 94 ? 15.179 5.157 4.914 1.00 94.75 94 GLU A N 1
ATOM 746 C CA . GLU A 1 94 ? 14.452 6.410 5.151 1.00 94.75 94 GLU A CA 1
ATOM 747 C C . GLU A 1 94 ? 12.975 6.272 4.767 1.00 94.75 94 GLU A C 1
ATOM 749 O O . GLU A 1 94 ? 12.101 6.647 5.550 1.00 94.75 94 GLU A O 1
ATOM 754 N N . ASP A 1 95 ? 12.699 5.659 3.618 1.00 93.12 95 ASP A N 1
ATOM 755 C CA . ASP A 1 95 ? 11.353 5.391 3.119 1.00 93.12 95 ASP A CA 1
ATOM 756 C C . ASP A 1 95 ? 10.589 4.461 4.082 1.00 93.12 95 ASP A C 1
ATOM 758 O O . ASP A 1 95 ? 9.476 4.793 4.492 1.00 93.12 95 ASP A O 1
ATOM 762 N N . ALA A 1 96 ? 11.217 3.391 4.585 1.00 93.88 96 ALA A N 1
ATOM 763 C CA . ALA A 1 96 ? 10.613 2.511 5.592 1.00 93.88 96 ALA A CA 1
ATOM 764 C C . ALA A 1 96 ? 10.275 3.245 6.907 1.00 93.88 96 ALA A C 1
ATOM 766 O O . ALA A 1 96 ? 9.209 3.042 7.496 1.00 93.88 96 ALA A O 1
ATOM 767 N N . ILE A 1 97 ? 11.152 4.137 7.382 1.00 95.81 97 ILE A N 1
ATOM 768 C CA . ILE A 1 97 ? 10.879 4.963 8.572 1.00 95.81 97 ILE A CA 1
ATOM 769 C C . ILE A 1 97 ? 9.706 5.917 8.307 1.00 95.81 97 ILE A C 1
ATOM 771 O O . ILE A 1 97 ? 8.826 6.072 9.161 1.00 95.81 97 ILE A O 1
ATOM 775 N N . ASN A 1 98 ? 9.669 6.538 7.128 1.00 94.88 98 ASN A N 1
ATOM 776 C CA . ASN A 1 98 ? 8.582 7.425 6.725 1.00 94.88 98 ASN A CA 1
ATOM 777 C C . ASN A 1 98 ? 7.248 6.680 6.656 1.00 94.88 98 ASN A C 1
ATOM 779 O O . ASN A 1 98 ? 6.248 7.186 7.170 1.00 94.88 98 ASN A O 1
ATOM 783 N N . GLN A 1 99 ? 7.241 5.463 6.112 1.00 95.00 99 GLN A N 1
ATOM 784 C CA . GLN A 1 99 ? 6.068 4.599 6.059 1.00 95.00 99 GLN A CA 1
ATOM 785 C C . GLN A 1 99 ? 5.538 4.293 7.465 1.00 95.00 99 GLN A C 1
ATOM 787 O O . GLN A 1 99 ? 4.354 4.502 7.740 1.00 95.00 99 GLN A O 1
ATOM 792 N N . ILE A 1 100 ? 6.412 3.892 8.396 1.00 95.81 100 ILE A N 1
ATOM 793 C CA . ILE A 1 100 ? 6.031 3.640 9.796 1.00 95.81 100 ILE A CA 1
ATOM 794 C C . ILE A 1 100 ? 5.397 4.887 10.425 1.00 95.81 100 ILE A C 1
ATOM 796 O O . ILE A 1 100 ? 4.357 4.794 11.083 1.00 95.81 100 ILE A O 1
ATOM 800 N N . ASN A 1 101 ? 6.007 6.058 10.236 1.00 96.56 101 ASN A N 1
ATOM 801 C CA . ASN A 1 101 ? 5.499 7.309 10.795 1.00 96.56 101 ASN A CA 1
ATOM 802 C C . ASN A 1 101 ? 4.141 7.691 10.193 1.00 96.56 101 ASN A C 1
ATOM 804 O O . ASN A 1 101 ? 3.223 8.048 10.932 1.00 96.56 101 ASN A O 1
ATOM 808 N N . HIS A 1 102 ? 3.992 7.572 8.873 1.00 95.56 102 HIS A N 1
ATOM 809 C CA . HIS A 1 102 ? 2.737 7.845 8.180 1.00 95.56 102 HIS A CA 1
ATOM 810 C C . HIS A 1 102 ? 1.606 6.958 8.709 1.00 95.56 102 HIS A C 1
ATOM 812 O O . HIS A 1 102 ? 0.568 7.464 9.135 1.00 95.56 102 HIS A O 1
ATOM 818 N N . VAL A 1 103 ? 1.831 5.644 8.759 1.00 95.25 103 VAL A N 1
ATOM 819 C CA . VAL A 1 103 ? 0.829 4.671 9.209 1.00 95.25 103 VAL A CA 1
ATOM 820 C C . VAL A 1 103 ? 0.438 4.912 10.665 1.00 95.25 103 VAL A C 1
ATOM 822 O O . VAL A 1 103 ? -0.748 4.930 10.991 1.00 95.25 103 VAL A O 1
ATOM 825 N N . ARG A 1 104 ? 1.409 5.180 11.548 1.00 96.56 104 ARG A N 1
ATOM 826 C CA . ARG A 1 104 ? 1.124 5.532 12.949 1.00 96.56 104 ARG A CA 1
ATOM 827 C C . ARG A 1 104 ? 0.254 6.778 13.063 1.00 96.56 104 ARG A C 1
ATOM 829 O O . ARG A 1 104 ? -0.679 6.784 13.862 1.00 96.56 104 ARG A O 1
ATOM 836 N N . ASN A 1 105 ? 0.529 7.808 12.266 1.00 97.62 105 ASN A N 1
ATOM 837 C CA . ASN A 1 105 ? -0.271 9.030 12.267 1.00 97.62 105 ASN A CA 1
ATOM 838 C C . ASN A 1 105 ? -1.706 8.765 11.796 1.00 97.62 105 ASN A C 1
ATOM 840 O O . ASN A 1 105 ? -2.647 9.238 12.431 1.00 97.62 105 ASN A O 1
ATOM 844 N N . VAL A 1 106 ? -1.887 7.967 10.741 1.00 96.56 106 VAL A N 1
ATOM 845 C CA . VAL A 1 106 ? -3.217 7.566 10.257 1.00 96.56 106 VAL A CA 1
ATOM 846 C C . VAL A 1 106 ? -3.984 6.793 11.334 1.00 96.56 106 VAL A C 1
ATOM 848 O O . VAL A 1 106 ? -5.130 7.127 11.621 1.00 96.56 106 VAL A O 1
ATOM 851 N N . LEU A 1 107 ? -3.350 5.824 12.000 1.00 95.88 107 LEU A N 1
ATOM 852 C CA . LEU A 1 107 ? -3.971 5.080 13.103 1.00 95.88 107 LEU A CA 1
ATOM 853 C C . LEU A 1 107 ? -4.400 5.994 14.258 1.00 95.88 107 LEU A C 1
ATOM 855 O O . LEU A 1 107 ? -5.472 5.802 14.830 1.00 95.88 107 LEU A O 1
ATOM 859 N N . GLN A 1 108 ? -3.588 6.998 14.601 1.00 97.81 108 GLN A N 1
ATOM 860 C CA . GLN A 1 108 ? -3.958 7.975 15.627 1.00 97.81 108 GLN A CA 1
ATOM 861 C C . GLN A 1 108 ? -5.176 8.803 15.215 1.00 97.81 108 GLN A C 1
ATOM 863 O O . GLN A 1 108 ? -6.063 9.005 16.040 1.00 97.81 108 GLN A O 1
ATOM 868 N N . GLN A 1 109 ? -5.259 9.230 13.952 1.00 98.00 109 GLN A N 1
ATOM 869 C CA . GLN A 1 109 ? -6.431 9.945 13.437 1.00 98.00 109 GLN A CA 1
ATOM 870 C C . GLN A 1 109 ? -7.694 9.082 13.521 1.00 98.00 109 GLN A C 1
ATOM 872 O O . GLN A 1 109 ? -8.700 9.532 14.060 1.00 98.00 109 GLN A O 1
ATOM 877 N N . ILE A 1 110 ? -7.627 7.827 13.062 1.00 96.44 110 ILE A N 1
ATOM 878 C CA . ILE A 1 110 ? -8.755 6.883 13.125 1.00 96.44 110 ILE A CA 1
ATOM 879 C C . ILE A 1 110 ? -9.213 6.696 14.576 1.00 96.44 110 ILE A C 1
ATOM 881 O O . ILE A 1 110 ? -10.401 6.782 14.879 1.00 96.44 110 ILE A O 1
ATOM 885 N N . LYS A 1 111 ? -8.266 6.498 15.500 1.00 96.06 111 LYS A N 1
ATOM 886 C CA . LYS A 1 111 ? -8.563 6.351 16.928 1.00 96.06 111 LYS A CA 1
ATOM 887 C C . LYS A 1 111 ? -9.232 7.597 17.515 1.00 96.06 111 LYS A C 1
ATOM 889 O O . LYS A 1 111 ? -10.154 7.472 18.316 1.00 96.06 111 LYS A O 1
ATOM 894 N N . GLN A 1 112 ? -8.757 8.790 17.162 1.00 97.62 112 GLN A N 1
ATOM 895 C CA . GLN A 1 112 ? -9.341 10.051 17.628 1.00 97.62 112 GLN A CA 1
ATOM 896 C C . GLN A 1 112 ? -10.777 10.223 17.129 1.00 97.62 112 GLN A C 1
ATOM 898 O O . GLN A 1 112 ? -11.647 10.585 17.916 1.00 97.62 112 GLN A O 1
ATOM 903 N N . GLU A 1 113 ? -11.033 9.910 15.861 1.00 97.12 113 GLU A N 1
ATOM 904 C CA . GLU A 1 113 ? -12.370 9.968 15.262 1.00 97.12 113 GLU A CA 1
ATOM 905 C C . GLU A 1 113 ? -13.327 8.974 15.918 1.00 97.12 113 GLU A C 1
ATOM 907 O O . GLU A 1 113 ? -14.422 9.360 16.323 1.00 97.12 113 GLU A O 1
ATOM 912 N N . ALA A 1 114 ? -12.894 7.728 16.121 1.00 95.25 114 ALA A N 1
ATOM 913 C CA . ALA A 1 114 ? -13.685 6.725 16.827 1.00 95.25 114 ALA A CA 1
ATOM 914 C C . ALA A 1 114 ? -14.012 7.163 18.264 1.00 95.25 114 ALA A C 1
ATOM 916 O O . ALA A 1 114 ? -15.160 7.093 18.692 1.00 95.25 114 ALA A O 1
ATOM 917 N N . ASN A 1 115 ? -13.024 7.681 19.001 1.00 96.75 115 ASN A N 1
ATOM 918 C CA . ASN A 1 115 ? -13.254 8.201 20.348 1.00 96.75 115 ASN A CA 1
ATOM 919 C C . ASN A 1 115 ? -14.238 9.374 20.353 1.00 96.75 115 ASN A C 1
ATOM 921 O O . ASN A 1 115 ? -15.037 9.480 21.277 1.00 96.75 115 ASN A O 1
ATOM 925 N N . HIS A 1 116 ? -14.181 10.262 19.362 1.00 96.31 116 HIS A N 1
ATOM 926 C CA . HIS A 1 116 ? -15.127 11.367 19.267 1.00 96.31 116 HIS A CA 1
ATOM 927 C C . HIS A 1 116 ? -16.558 10.854 19.058 1.00 96.31 116 HIS A C 1
ATOM 929 O O . HIS A 1 116 ? -17.449 11.276 19.784 1.00 96.31 116 HIS A O 1
ATOM 935 N N . LEU A 1 117 ? -16.750 9.891 18.150 1.00 95.00 117 LEU A N 1
ATOM 936 C CA . LEU A 1 117 ? -18.052 9.273 17.862 1.00 95.00 117 LEU A CA 1
ATOM 937 C C . LEU A 1 117 ? -18.640 8.469 19.031 1.00 95.00 117 LEU A C 1
ATOM 939 O O . LEU A 1 117 ? -19.848 8.297 19.101 1.00 95.00 117 LEU A O 1
ATOM 943 N N . LEU A 1 118 ? -17.803 7.927 19.919 1.00 92.50 118 LEU A N 1
ATOM 944 C CA . LEU A 1 118 ? -18.262 7.143 21.073 1.00 92.50 118 LEU A CA 1
ATOM 945 C C . LEU A 1 118 ? -18.575 8.001 22.307 1.00 92.50 118 LEU A C 1
ATOM 947 O O . LEU A 1 118 ? -19.258 7.532 23.214 1.00 92.50 118 LEU A O 1
ATOM 951 N N . ASN A 1 119 ? -18.043 9.225 22.372 1.00 92.62 119 ASN A N 1
ATOM 952 C CA . ASN A 1 119 ? -18.185 10.117 23.528 1.00 92.62 119 ASN A CA 1
ATOM 953 C C . ASN A 1 119 ? -19.113 11.321 23.271 1.00 92.62 119 ASN A C 1
ATOM 955 O O . ASN A 1 119 ? -19.293 12.142 24.174 1.00 92.62 119 ASN A O 1
ATOM 959 N N . HIS A 1 120 ? -19.690 11.431 22.072 1.00 70.94 120 HIS A N 1
ATOM 960 C CA . HIS A 1 120 ? -20.670 12.444 21.670 1.00 70.94 120 HIS A CA 1
ATOM 961 C C . HIS A 1 120 ? -21.813 11.795 20.895 1.00 70.94 120 HIS A C 1
ATOM 963 O O . HIS A 1 120 ? -22.938 12.334 20.993 1.00 70.94 120 HIS A O 1
#

Sequence (120 aa):
MPLIVKEQGGLGHKACISGQGDMPFKALLTHLICLGDDEPQVTAYGLEEEVDYYAPAFRFEDEDDNPWIPYRQMSETPLPENHLLDARLRKEKEDAINQINHVRNVLQQIKQEANHLLNH

Foldseek 3Di:
DWAWDDDVQFIKTWFDFPPPHDDPVLVVVLCQQVPDDPHRPDPDDDDDTDDGDIGDGQDGPPADPDHDRDDDDDDDDDQDDPVCNVVVVVVVVVSVVSSVVNVVVSVVVSVVVVVVVVVD

Mean predicted aligned error: 5.11 Å